Protein AF-J7Q8L9-F1 (afdb_monomer_lite)

pLDDT: mean 72.64, std 12.25, range [41.38, 92.56]

Radius of gyration: 43.85 Å; chains: 1; bounding box: 90×31×120 Å

Sequence (159 aa):
MRLLGYFAAQTFTAAYQRVAPIFDFAGDHRYGTIALLFAIGAVAALFLMPVFKRQVAAGLAFIALLVAIYDAGYSRRAKIDRAAWAQAEAARKAAEDKEEQRREDVVDGAFTWAREAAQRLSAEEANRAKQTKEIDDAARSSHRPGLSLPFVLQLDKIR

Secondary structure (DSSP, 8-state):
-HHHHHHHHHHHHHHHHHHHHHHHHHHHTHHHHHHHHHHHHHHHHHHH-SSSHHHHHHHHHHHHHHHHHHHHHHHHHHHHHHHHHHHHHHHHHHHHHHHHHHHHHHHHHHHHHHHHHHHHHHHHHHHHHHHHHHHHHHHHHH--S--------------

Structure (mmCIF, N/CA/C/O backbone):
data_AF-J7Q8L9-F1
#
_entry.id   AF-J7Q8L9-F1
#
loop_
_atom_site.group_PDB
_atom_site.id
_atom_site.type_symbol
_atom_site.label_atom_id
_atom_site.label_alt_id
_atom_site.label_comp_id
_atom_site.label_asym_id
_atom_site.label_entity_id
_atom_site.label_seq_id
_atom_site.pdbx_PDB_ins_code
_atom_site.Cartn_x
_atom_site.Cartn_y
_atom_site.Cartn_z
_atom_site.occupancy
_atom_site.B_iso_or_equiv
_atom_site.auth_seq_id
_atom_site.auth_comp_id
_atom_site.auth_asym_id
_atom_site.auth_atom_id
_atom_site.pdbx_PDB_model_num
ATOM 1 N N . MET A 1 1 ? 20.762 23.032 -11.383 1.00 49.34 1 MET A N 1
ATOM 2 C CA . MET A 1 1 ? 19.306 22.909 -11.117 1.00 49.34 1 MET A CA 1
ATOM 3 C C . MET A 1 1 ? 18.808 21.476 -10.877 1.00 49.34 1 MET A C 1
ATOM 5 O O . MET A 1 1 ? 17.902 21.330 -10.074 1.00 49.34 1 MET A O 1
ATOM 9 N N . ARG A 1 2 ? 19.390 20.415 -11.467 1.00 52.69 2 ARG A N 1
ATOM 10 C CA . ARG A 1 2 ? 18.953 19.014 -11.232 1.00 52.69 2 ARG A CA 1
ATOM 11 C C . ARG A 1 2 ? 19.158 18.480 -9.798 1.00 52.69 2 ARG A C 1
ATOM 13 O O . ARG A 1 2 ? 18.340 17.704 -9.324 1.00 52.69 2 ARG A O 1
ATOM 20 N N . LEU A 1 3 ? 20.195 18.933 -9.085 1.00 50.84 3 LEU A N 1
ATOM 21 C CA . LEU A 1 3 ? 20.517 18.460 -7.724 1.00 50.84 3 LEU A CA 1
ATOM 22 C C . LEU A 1 3 ? 19.500 18.900 -6.653 1.00 50.84 3 LEU A C 1
ATOM 24 O O . LEU A 1 3 ? 19.189 18.129 -5.753 1.00 50.84 3 LEU A O 1
ATOM 28 N N . LEU A 1 4 ? 18.935 20.107 -6.778 1.00 52.16 4 LEU A N 1
ATOM 29 C CA . LEU A 1 4 ? 17.919 20.626 -5.849 1.00 52.16 4 LEU A CA 1
ATOM 30 C C . LEU A 1 4 ? 16.586 19.874 -5.972 1.00 52.16 4 LEU A C 1
ATOM 32 O O . LEU A 1 4 ? 15.955 19.580 -4.960 1.00 52.16 4 LEU A O 1
ATOM 36 N N . GLY A 1 5 ? 16.193 19.502 -7.196 1.00 56.81 5 GLY A N 1
ATOM 37 C CA . GLY A 1 5 ? 15.005 18.675 -7.430 1.00 56.81 5 GLY A CA 1
ATOM 38 C C . GLY A 1 5 ? 15.152 17.258 -6.871 1.00 56.81 5 GLY A C 1
ATOM 39 O O . GLY A 1 5 ? 14.207 16.727 -6.298 1.00 56.81 5 GLY A O 1
ATOM 40 N N . TYR A 1 6 ? 16.352 16.676 -6.959 1.00 59.56 6 TYR A N 1
ATOM 41 C CA . TYR A 1 6 ? 16.632 15.335 -6.437 1.00 59.56 6 TYR A CA 1
ATOM 42 C C . TYR A 1 6 ? 16.572 15.279 -4.903 1.00 59.56 6 TYR A C 1
ATOM 44 O O . TYR A 1 6 ? 15.968 14.370 -4.335 1.00 59.56 6 TYR A O 1
ATOM 52 N N . PHE A 1 7 ? 17.133 16.289 -4.229 1.00 58.59 7 PHE A N 1
ATOM 53 C CA . PHE A 1 7 ? 17.063 16.404 -2.770 1.00 58.59 7 PHE A CA 1
ATOM 54 C C . PHE A 1 7 ? 15.637 16.651 -2.270 1.00 58.59 7 PHE A C 1
ATOM 56 O O . PHE A 1 7 ? 15.220 16.026 -1.298 1.00 58.59 7 PHE A O 1
ATOM 63 N N . ALA A 1 8 ? 14.872 17.518 -2.942 1.00 61.72 8 ALA A N 1
ATOM 64 C CA . ALA A 1 8 ? 13.470 17.761 -2.603 1.00 61.72 8 ALA A CA 1
ATOM 65 C C . ALA A 1 8 ? 12.594 16.510 -2.821 1.00 61.72 8 ALA A C 1
ATOM 67 O O . ALA A 1 8 ? 11.731 16.206 -2.000 1.00 61.72 8 ALA A O 1
ATOM 68 N N . ALA A 1 9 ? 12.848 15.743 -3.886 1.00 62.66 9 ALA A N 1
ATOM 69 C CA . ALA A 1 9 ? 12.151 14.485 -4.145 1.00 62.66 9 ALA A CA 1
ATOM 70 C C . ALA A 1 9 ? 12.495 13.406 -3.105 1.00 62.66 9 ALA A C 1
ATOM 72 O O . ALA A 1 9 ? 11.602 12.706 -2.627 1.00 62.66 9 ALA A O 1
ATOM 73 N N . GLN A 1 10 ? 13.763 13.290 -2.695 1.00 66.31 10 GLN A N 1
ATOM 74 C CA . GLN A 1 10 ? 14.172 12.339 -1.657 1.00 66.31 10 GLN A CA 1
ATOM 75 C C . GLN A 1 10 ? 13.587 12.677 -0.284 1.00 66.31 10 GLN A C 1
ATOM 77 O O . GLN A 1 10 ? 13.088 11.782 0.398 1.00 66.31 10 GLN A O 1
ATOM 82 N N . THR A 1 11 ? 13.597 13.949 0.122 1.00 68.94 11 THR A N 1
ATOM 83 C CA . THR A 1 11 ? 13.023 14.360 1.413 1.00 68.94 11 THR A CA 1
ATOM 84 C C . THR A 1 11 ? 11.506 14.209 1.431 1.00 68.94 11 THR A C 1
ATOM 86 O O . THR A 1 11 ? 10.964 13.732 2.427 1.00 68.94 11 THR A O 1
ATOM 89 N N . PHE A 1 12 ? 10.824 14.515 0.323 1.00 69.88 12 PHE A N 1
ATOM 90 C CA . PHE A 1 12 ? 9.387 14.281 0.184 1.00 69.88 12 PHE A CA 1
ATOM 91 C C . PHE A 1 12 ? 9.041 12.789 0.235 1.00 69.88 12 PHE A C 1
ATOM 93 O O . PHE A 1 12 ? 8.128 12.397 0.956 1.00 69.88 12 PHE A O 1
ATOM 100 N N . THR A 1 13 ? 9.808 11.937 -0.450 1.00 70.12 13 THR A N 1
ATOM 101 C CA . THR A 1 13 ? 9.599 10.479 -0.436 1.00 70.12 13 THR A CA 1
ATOM 102 C C . THR A 1 13 ? 9.840 9.900 0.960 1.00 70.12 13 THR A C 1
ATOM 104 O O . THR A 1 13 ? 9.040 9.103 1.446 1.00 70.12 13 THR A O 1
ATOM 107 N N . ALA A 1 14 ? 10.893 10.346 1.650 1.00 69.88 14 ALA A N 1
ATOM 108 C CA . ALA A 1 14 ? 11.191 9.930 3.019 1.00 69.88 14 ALA A CA 1
ATOM 109 C C . ALA A 1 14 ? 10.127 10.403 4.025 1.00 69.88 14 ALA A C 1
ATOM 111 O O . ALA A 1 14 ? 9.774 9.666 4.945 1.00 69.88 14 ALA A O 1
ATOM 112 N N . ALA A 1 15 ? 9.589 11.614 3.852 1.00 67.94 15 ALA A N 1
ATOM 113 C CA . ALA A 1 15 ? 8.476 12.110 4.655 1.00 67.94 15 ALA A CA 1
ATOM 114 C C . ALA A 1 15 ? 7.196 11.309 4.375 1.00 67.94 15 ALA A C 1
ATOM 116 O O . ALA A 1 15 ? 6.545 10.841 5.305 1.00 67.94 15 ALA A O 1
ATOM 117 N N . TYR A 1 16 ? 6.875 11.069 3.105 1.00 71.12 16 TYR A N 1
ATOM 118 C CA . TYR A 1 16 ? 5.704 10.297 2.701 1.00 71.12 16 TYR A CA 1
ATOM 119 C C . TYR A 1 16 ? 5.739 8.868 3.254 1.00 71.12 16 TYR A C 1
ATOM 121 O O . TYR A 1 16 ? 4.757 8.422 3.836 1.00 71.12 16 TYR A O 1
ATOM 129 N N . GLN A 1 17 ? 6.884 8.181 3.192 1.00 74.56 17 GLN A N 1
ATOM 130 C CA . GLN A 1 17 ? 7.043 6.838 3.767 1.00 74.56 17 GLN A CA 1
ATOM 131 C C . GLN A 1 17 ? 6.802 6.786 5.284 1.00 74.56 17 GLN A C 1
ATOM 133 O O . GLN A 1 17 ? 6.396 5.748 5.802 1.00 74.56 17 GLN A O 1
ATOM 138 N N . ARG A 1 18 ? 7.025 7.891 6.006 1.00 73.81 18 ARG A N 1
ATOM 139 C CA . ARG A 1 18 ? 6.758 7.974 7.452 1.00 73.81 18 ARG A CA 1
ATOM 140 C C . ARG A 1 18 ? 5.296 8.259 7.776 1.00 73.81 18 ARG A C 1
ATOM 142 O O . ARG A 1 18 ? 4.821 7.817 8.817 1.00 73.81 18 ARG A O 1
ATOM 149 N N . VAL A 1 19 ? 4.590 8.995 6.917 1.00 72.81 19 VAL A N 1
ATOM 150 C CA . VAL A 1 19 ? 3.217 9.450 7.193 1.00 72.81 19 VAL A CA 1
ATOM 151 C C . VAL A 1 19 ? 2.160 8.562 6.522 1.00 72.81 19 VAL A C 1
ATOM 153 O O . VAL A 1 19 ? 1.082 8.373 7.080 1.00 72.81 19 VAL A O 1
ATOM 156 N N . ALA A 1 20 ? 2.467 7.938 5.382 1.00 74.69 20 ALA A N 1
ATOM 157 C CA . ALA A 1 20 ? 1.574 7.000 4.697 1.00 74.69 20 ALA A CA 1
ATOM 158 C C . ALA A 1 20 ? 1.036 5.874 5.609 1.00 74.69 20 ALA A C 1
ATOM 160 O O . ALA A 1 20 ? -0.176 5.663 5.601 1.00 74.69 20 ALA A O 1
ATOM 161 N N . PRO A 1 21 ? 1.842 5.240 6.493 1.00 75.44 21 PRO A N 1
ATOM 162 C CA . PRO A 1 21 ? 1.338 4.218 7.412 1.00 75.44 21 PRO A CA 1
ATOM 163 C C . PRO A 1 21 ? 0.276 4.744 8.388 1.00 75.44 21 PRO A C 1
ATOM 165 O O . PRO A 1 21 ? -0.613 4.001 8.799 1.00 75.44 21 PRO A O 1
ATOM 168 N N . ILE A 1 22 ? 0.357 6.025 8.763 1.00 72.50 22 ILE A N 1
ATOM 169 C CA . ILE A 1 22 ? -0.585 6.667 9.689 1.00 72.50 22 ILE A CA 1
ATOM 170 C C . ILE A 1 22 ? -1.920 6.918 8.985 1.00 72.50 22 ILE A C 1
ATOM 172 O O . ILE A 1 22 ? -2.976 6.633 9.550 1.00 72.50 22 ILE A O 1
ATOM 176 N N . PHE A 1 23 ? -1.887 7.414 7.746 1.00 72.88 23 PHE A N 1
ATOM 177 C CA . PHE A 1 23 ? -3.100 7.609 6.949 1.00 72.88 23 PHE A CA 1
ATOM 178 C C . PHE A 1 23 ? -3.782 6.288 6.602 1.00 72.88 23 PHE A C 1
ATOM 180 O O . PHE A 1 23 ? -5.005 6.196 6.662 1.00 72.88 23 PHE A O 1
ATOM 187 N N . ASP A 1 24 ? -2.992 5.262 6.313 1.00 70.19 24 ASP A N 1
ATOM 188 C CA . ASP A 1 24 ? -3.457 3.901 6.085 1.00 70.19 24 ASP A CA 1
ATOM 189 C C . ASP A 1 24 ? -4.139 3.307 7.322 1.00 70.19 24 ASP A C 1
ATOM 191 O O . ASP A 1 24 ? -5.226 2.741 7.227 1.00 70.19 24 ASP A O 1
ATOM 195 N N . PHE A 1 25 ? -3.535 3.476 8.501 1.00 69.19 25 PHE A N 1
ATOM 196 C CA . PHE A 1 25 ? -4.129 3.057 9.770 1.00 69.19 25 PHE A CA 1
ATOM 197 C C . PHE A 1 25 ? -5.443 3.802 10.053 1.00 69.19 25 PHE A C 1
ATOM 199 O O . PHE A 1 25 ? -6.451 3.188 10.394 1.00 69.19 25 PHE A O 1
ATOM 206 N N . ALA A 1 26 ? -5.468 5.123 9.861 1.00 67.69 26 ALA A N 1
ATOM 207 C CA . ALA A 1 26 ? -6.676 5.927 10.047 1.00 67.69 26 ALA A CA 1
ATOM 208 C C . ALA A 1 26 ? -7.777 5.592 9.021 1.00 67.69 26 ALA A C 1
ATOM 210 O O . ALA A 1 26 ? -8.965 5.661 9.335 1.00 67.69 26 ALA A O 1
ATOM 211 N N . GLY A 1 27 ? -7.396 5.227 7.795 1.00 67.75 27 GLY A N 1
ATOM 212 C CA . GLY A 1 27 ? -8.305 4.761 6.750 1.00 67.75 27 GLY A CA 1
ATOM 213 C C . GLY A 1 27 ? -8.963 3.427 7.091 1.00 67.75 27 GLY A C 1
ATOM 214 O O . GLY A 1 27 ? -10.168 3.274 6.883 1.00 67.75 27 GLY A O 1
ATOM 215 N N . ASP A 1 28 ? -8.191 2.508 7.662 1.00 69.56 28 ASP A N 1
ATOM 216 C CA . ASP A 1 28 ? -8.638 1.160 8.007 1.00 69.56 28 ASP A CA 1
ATOM 217 C C . ASP A 1 28 ? -9.483 1.096 9.287 1.00 69.56 28 ASP A C 1
ATOM 219 O O . ASP A 1 28 ? -10.310 0.195 9.400 1.00 69.56 28 ASP A O 1
ATOM 223 N N . HIS A 1 29 ? -9.300 2.041 10.220 1.00 75.06 29 HIS A N 1
ATOM 224 C CA . HIS A 1 29 ? -9.895 2.009 11.567 1.00 75.06 29 HIS A CA 1
ATOM 225 C C . HIS A 1 29 ? -10.968 3.076 11.834 1.00 75.06 29 HIS A C 1
ATOM 227 O O . HIS A 1 29 ? -11.217 3.468 12.980 1.00 75.06 29 HIS A O 1
ATOM 233 N N . ARG A 1 30 ? -11.626 3.579 10.784 1.00 75.00 30 ARG A N 1
ATOM 234 C CA . ARG A 1 30 ? -12.664 4.623 10.907 1.00 75.00 30 ARG A CA 1
ATOM 235 C C . ARG A 1 30 ? -13.811 4.202 11.825 1.00 75.00 30 ARG A C 1
ATOM 237 O O . ARG A 1 30 ? -14.365 5.035 12.543 1.00 75.00 30 ARG A O 1
ATOM 244 N N . TYR A 1 31 ? -14.156 2.917 11.828 1.00 75.94 31 TYR A N 1
ATOM 245 C CA . TYR A 1 31 ? -15.209 2.395 12.689 1.00 75.94 31 TYR A CA 1
ATOM 246 C C . TYR A 1 31 ? -14.692 2.160 14.114 1.00 75.94 31 TYR A C 1
ATOM 248 O O . TYR A 1 31 ? -15.457 2.309 15.062 1.00 75.94 31 TYR A O 1
ATOM 256 N N . GLY A 1 32 ? -13.389 1.942 14.306 1.00 76.12 32 GLY A N 1
ATOM 257 C CA . GLY A 1 32 ? -12.748 1.915 15.622 1.00 76.12 32 GLY A CA 1
ATOM 258 C C . GLY A 1 32 ? -12.929 3.224 16.401 1.00 76.12 32 GLY A C 1
ATOM 259 O O . GLY A 1 32 ? -13.247 3.202 17.591 1.00 76.12 32 GLY A O 1
ATOM 260 N N . THR A 1 33 ? -12.831 4.379 15.732 1.00 81.69 33 THR A N 1
ATOM 261 C CA . THR A 1 33 ? -13.118 5.684 16.360 1.00 81.69 33 THR A CA 1
ATOM 262 C C . THR A 1 33 ? -14.586 5.807 16.777 1.00 81.69 33 THR A C 1
ATOM 264 O O . THR A 1 33 ? -14.885 6.288 17.869 1.00 81.69 33 THR A O 1
ATOM 267 N N . ILE A 1 34 ? -15.510 5.330 15.940 1.00 82.62 34 ILE A N 1
ATOM 268 C CA . ILE A 1 34 ? -16.948 5.328 16.241 1.00 82.62 34 ILE A CA 1
ATOM 269 C C . ILE A 1 34 ? -17.245 4.398 17.429 1.00 82.62 34 ILE A C 1
ATOM 271 O O . ILE A 1 34 ? -17.980 4.778 18.340 1.00 82.62 34 ILE A O 1
ATOM 275 N N . ALA A 1 35 ? -16.627 3.216 17.470 1.00 83.31 35 ALA A N 1
ATOM 276 C CA . ALA A 1 35 ? -16.735 2.286 18.590 1.00 83.31 35 ALA A CA 1
ATOM 277 C C . ALA A 1 35 ? -16.243 2.912 19.903 1.00 83.31 35 ALA A C 1
ATOM 279 O O . ALA A 1 35 ? -16.904 2.781 20.934 1.00 83.31 35 ALA A O 1
ATOM 280 N N . LEU A 1 36 ? -15.128 3.650 19.865 1.00 86.50 36 LEU A N 1
ATOM 281 C CA . LEU A 1 36 ? -14.612 4.370 21.029 1.00 86.50 36 LEU A CA 1
ATOM 282 C C . LEU A 1 36 ? -15.601 5.434 21.528 1.00 86.50 36 LEU A C 1
ATOM 284 O O . LEU A 1 36 ? -15.831 5.531 22.732 1.00 86.50 36 LEU A O 1
ATOM 288 N N . LEU A 1 37 ? -16.230 6.193 20.625 1.00 89.75 37 LEU A N 1
ATOM 289 C CA . LEU A 1 37 ? -17.256 7.175 20.992 1.00 89.75 37 LEU A CA 1
ATOM 290 C C . LEU A 1 37 ? -18.466 6.514 21.660 1.00 89.75 37 LEU A C 1
ATOM 292 O O . LEU A 1 37 ? -18.948 7.014 22.676 1.00 89.75 37 LEU A O 1
ATOM 296 N N . PHE A 1 38 ? -18.925 5.372 21.145 1.00 88.06 38 PHE A N 1
ATOM 297 C CA . PHE A 1 38 ? -20.001 4.607 21.775 1.00 88.06 38 PHE A CA 1
ATOM 298 C C . PHE A 1 38 ? -19.599 4.052 23.147 1.00 88.06 38 PHE A C 1
ATOM 300 O O . PHE A 1 38 ? -20.406 4.094 24.073 1.00 88.06 38 PHE A O 1
ATOM 307 N N . ALA A 1 39 ? -18.354 3.600 23.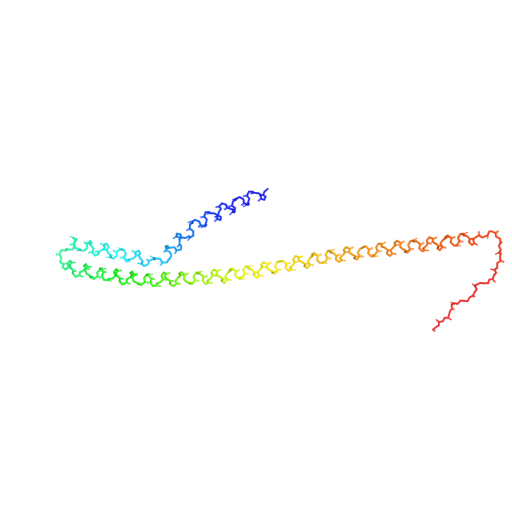320 1.00 86.00 39 ALA A N 1
ATOM 308 C CA . ALA A 1 39 ? -17.848 3.136 24.611 1.00 86.00 39 ALA A CA 1
ATOM 309 C C . ALA A 1 39 ? -17.766 4.277 25.642 1.00 86.00 39 ALA A C 1
ATOM 311 O O . ALA A 1 39 ? -18.223 4.122 26.775 1.00 86.00 39 ALA A O 1
ATOM 312 N N . ILE A 1 40 ? -17.257 5.448 25.245 1.00 89.75 40 ILE A N 1
ATOM 313 C CA . ILE A 1 40 ? -17.245 6.650 26.093 1.00 89.75 40 ILE A CA 1
ATOM 314 C C . ILE A 1 40 ? -18.680 7.070 26.427 1.00 89.75 40 ILE A C 1
ATOM 316 O O . ILE A 1 40 ? -18.985 7.342 27.587 1.00 89.75 40 ILE A O 1
ATOM 320 N N . GLY A 1 41 ? -19.579 7.061 25.441 1.00 86.62 41 GLY A N 1
ATOM 321 C CA . GLY A 1 41 ? -21.002 7.336 25.628 1.00 86.62 41 GLY A CA 1
ATOM 322 C C . GLY A 1 41 ? -21.673 6.362 26.600 1.00 86.62 41 GLY A C 1
ATOM 323 O O . GLY A 1 41 ? -22.478 6.786 27.427 1.00 86.62 41 GLY A O 1
ATOM 324 N N . ALA A 1 42 ? -21.308 5.078 26.563 1.00 86.50 42 ALA A N 1
ATOM 325 C CA . ALA A 1 42 ? -21.807 4.067 27.492 1.00 86.50 42 ALA A CA 1
ATOM 326 C C . ALA A 1 42 ? -21.396 4.370 28.938 1.00 86.50 42 ALA A C 1
ATOM 328 O O . ALA A 1 42 ? -22.232 4.324 29.840 1.00 86.50 42 ALA A O 1
ATOM 329 N N . VAL A 1 43 ? -20.128 4.735 29.155 1.00 88.38 43 VAL A N 1
ATOM 330 C CA . VAL A 1 43 ? -19.628 5.148 30.474 1.00 88.38 43 VAL A CA 1
ATOM 331 C C . VAL A 1 43 ? -20.318 6.435 30.922 1.00 88.38 43 VAL A C 1
ATOM 333 O O . VAL A 1 43 ? -20.833 6.503 32.034 1.00 88.38 43 VAL A O 1
ATOM 336 N N . ALA A 1 44 ? -20.408 7.432 30.043 1.00 88.94 44 ALA A N 1
ATOM 337 C CA . ALA A 1 44 ? -21.063 8.707 30.314 1.00 88.94 44 ALA A CA 1
ATOM 338 C C . ALA A 1 44 ? -22.544 8.532 30.702 1.00 88.94 44 ALA A C 1
ATOM 340 O O . ALA A 1 44 ? -23.013 9.171 31.645 1.00 88.94 44 ALA A O 1
ATOM 341 N N . ALA A 1 45 ? -23.268 7.619 30.045 1.00 86.25 45 ALA A N 1
ATOM 342 C CA . ALA A 1 45 ? -24.670 7.324 30.339 1.00 86.25 45 ALA A CA 1
ATOM 343 C C . ALA A 1 45 ? -24.891 6.812 31.775 1.00 86.25 45 ALA A C 1
ATOM 345 O O . ALA A 1 45 ? -25.931 7.104 32.369 1.00 86.25 45 ALA A O 1
ATOM 346 N N . LEU A 1 46 ? -23.911 6.115 32.367 1.00 84.50 46 LEU A N 1
ATOM 347 C CA . LEU A 1 46 ? -23.989 5.649 33.758 1.00 84.50 46 LEU A CA 1
ATOM 348 C C . LEU A 1 46 ? -23.995 6.804 34.770 1.00 84.50 46 LEU A C 1
ATOM 350 O O . LEU A 1 46 ? -24.622 6.683 35.825 1.00 84.50 46 LEU A O 1
ATOM 354 N N . PHE A 1 47 ? -23.343 7.921 34.443 1.00 85.94 47 PHE A N 1
ATOM 355 C CA . PHE A 1 47 ? -23.205 9.069 35.341 1.00 85.94 47 PHE A CA 1
ATOM 356 C C . PHE A 1 47 ? -24.213 10.187 35.044 1.00 85.94 47 PHE A C 1
ATOM 358 O O . PHE A 1 47 ? -24.752 10.777 35.978 1.00 85.94 47 PHE A O 1
ATOM 365 N N . LEU A 1 48 ? -24.505 10.453 33.768 1.00 86.75 48 LEU A N 1
ATOM 366 C CA . LEU A 1 48 ? -25.259 11.637 33.333 1.00 86.75 48 LEU A CA 1
ATOM 367 C C . LEU A 1 48 ? -26.766 11.410 33.171 1.00 86.75 48 LEU A C 1
ATOM 369 O O . LEU A 1 48 ? -27.534 12.358 33.316 1.00 86.75 48 LEU A O 1
ATOM 373 N N . MET A 1 49 ? -27.226 10.188 32.881 1.00 78.38 49 MET A N 1
ATOM 374 C CA . MET A 1 49 ? -28.667 9.955 32.739 1.00 78.38 49 MET A CA 1
ATOM 375 C C . MET A 1 49 ? -29.338 9.815 34.107 1.00 78.38 49 MET A C 1
ATOM 377 O O . MET A 1 49 ? -28.764 9.182 34.985 1.00 78.38 49 MET A O 1
ATOM 381 N N . PRO A 1 50 ? -30.544 10.363 34.333 1.00 70.56 50 PRO A N 1
ATOM 382 C CA . PRO A 1 50 ? -31.267 10.192 35.595 1.00 70.56 50 PRO A CA 1
ATOM 383 C C . PRO A 1 50 ? -32.087 8.891 35.647 1.00 70.56 50 PRO A C 1
ATOM 385 O O . PRO A 1 50 ? -32.209 8.297 36.715 1.00 70.56 50 PRO A O 1
ATOM 388 N N . VAL A 1 51 ? -32.579 8.397 34.504 1.00 70.88 51 VAL A N 1
ATOM 389 C CA . VAL A 1 51 ? -33.447 7.209 34.387 1.00 70.88 51 VAL A CA 1
ATOM 390 C C . VAL A 1 51 ? -32.898 6.283 33.288 1.00 70.88 51 VAL A C 1
ATOM 392 O O . VAL A 1 51 ? -32.297 6.758 32.332 1.00 70.88 51 VAL A O 1
ATOM 395 N N . PHE A 1 52 ? -33.051 4.961 33.442 1.00 74.88 52 PHE A N 1
ATOM 396 C CA . PHE A 1 52 ? -32.610 3.918 32.488 1.00 74.88 52 PHE A CA 1
ATOM 397 C C . PHE A 1 52 ? -31.099 3.839 32.185 1.00 74.88 52 PHE A C 1
ATOM 399 O O . PHE A 1 52 ? -30.678 3.229 31.200 1.00 74.88 52 PHE A O 1
ATOM 406 N N . LYS A 1 53 ? -30.260 4.387 33.074 1.00 83.44 53 LYS A N 1
ATOM 407 C CA . LYS A 1 53 ? -28.793 4.480 32.917 1.00 83.44 53 LYS A CA 1
ATOM 408 C C . LYS A 1 53 ? -28.137 3.166 32.481 1.00 83.44 53 LYS A C 1
ATOM 410 O O . LYS A 1 53 ? -27.287 3.152 31.600 1.00 83.44 53 LYS A O 1
ATOM 415 N N . ARG A 1 54 ? -28.553 2.048 33.090 1.00 84.62 54 ARG A N 1
ATOM 416 C CA . ARG A 1 54 ? -27.998 0.713 32.819 1.00 84.62 54 ARG A CA 1
ATOM 417 C C . ARG A 1 54 ? -28.411 0.163 31.456 1.00 84.62 54 ARG A C 1
ATOM 419 O O . ARG A 1 54 ? -27.559 -0.407 30.786 1.00 84.62 54 ARG A O 1
ATOM 426 N N . GLN A 1 55 ? -29.670 0.335 31.032 1.00 87.94 55 GLN A N 1
ATOM 427 C CA . GLN A 1 55 ? -30.098 -0.138 29.709 1.00 87.94 55 GLN A CA 1
ATOM 428 C C . GLN A 1 55 ? -29.424 0.664 28.594 1.00 87.94 55 GLN A C 1
ATOM 430 O O . GLN A 1 55 ? -28.944 0.077 27.629 1.00 87.94 55 GLN A O 1
ATOM 435 N N . VAL A 1 56 ? -29.330 1.989 28.751 1.00 85.44 56 VAL A N 1
ATOM 436 C CA . VAL A 1 56 ? -28.677 2.854 27.759 1.00 85.44 56 VAL A CA 1
ATOM 437 C C . VAL A 1 56 ? -27.176 2.575 27.694 1.00 85.44 56 VAL A C 1
ATOM 439 O O . VAL A 1 56 ? -26.643 2.396 26.602 1.00 85.44 56 VAL A O 1
ATOM 442 N N . ALA A 1 57 ? -26.501 2.447 28.839 1.00 85.94 57 ALA A N 1
ATOM 443 C CA . ALA A 1 57 ? -25.087 2.082 28.872 1.00 85.94 57 ALA A CA 1
ATOM 444 C C . ALA A 1 57 ? -24.826 0.705 28.242 1.00 85.94 57 ALA A C 1
ATOM 446 O O . ALA A 1 57 ? -23.906 0.567 27.443 1.00 85.94 57 ALA A O 1
ATOM 447 N N . ALA A 1 58 ? -25.655 -0.300 28.545 1.00 87.44 58 ALA A N 1
ATOM 448 C CA . ALA A 1 58 ? -25.531 -1.630 27.951 1.00 87.44 58 ALA A CA 1
ATOM 449 C C . ALA A 1 58 ? -25.759 -1.605 26.431 1.00 87.44 58 ALA A C 1
ATOM 451 O O . ALA A 1 58 ? -24.998 -2.224 25.692 1.00 87.44 58 ALA A O 1
ATOM 452 N N . GLY A 1 59 ? -26.756 -0.852 25.955 1.00 87.81 59 GLY A N 1
ATOM 453 C CA . GLY A 1 59 ? -27.020 -0.680 24.526 1.00 87.81 59 GLY A CA 1
ATOM 454 C C . GLY A 1 59 ? -25.860 -0.003 23.797 1.00 87.81 59 GLY A C 1
ATOM 455 O O . GLY A 1 59 ? -25.402 -0.502 22.772 1.00 87.81 59 GLY A O 1
ATOM 456 N N . LEU A 1 60 ? -25.327 1.087 24.353 1.00 88.50 60 LEU A N 1
ATOM 457 C CA . LEU A 1 60 ? -24.174 1.792 23.785 1.00 88.50 60 LEU A CA 1
ATOM 458 C C . LEU A 1 60 ? -22.906 0.927 23.806 1.00 88.50 60 LEU A C 1
ATOM 460 O O . LEU A 1 60 ? -22.175 0.902 22.821 1.00 88.50 60 LEU A O 1
ATOM 464 N N . ALA A 1 61 ? -22.671 0.162 24.875 1.00 86.50 61 ALA A N 1
ATOM 465 C CA . ALA A 1 61 ? -21.548 -0.771 24.955 1.00 86.50 61 ALA A CA 1
ATOM 466 C C . ALA A 1 61 ? -21.676 -1.918 23.939 1.00 86.50 61 ALA A C 1
ATOM 468 O O . ALA A 1 61 ? -20.689 -2.313 23.320 1.00 86.50 61 ALA A O 1
ATOM 469 N N . PHE A 1 62 ? -22.890 -2.430 23.724 1.00 92.56 62 PHE A N 1
ATOM 470 C CA . PHE A 1 62 ? -23.151 -3.450 22.712 1.00 92.56 62 PHE A CA 1
ATOM 471 C C . PHE A 1 62 ? -22.921 -2.917 21.292 1.00 92.56 62 PHE A C 1
ATOM 473 O O . PHE A 1 62 ? -22.255 -3.571 20.491 1.00 92.56 62 PHE A O 1
ATOM 480 N N . ILE A 1 63 ? -23.397 -1.704 20.993 1.00 86.69 63 ILE A N 1
ATOM 481 C CA . ILE A 1 63 ? -23.129 -1.036 19.713 1.00 86.69 63 ILE A CA 1
ATOM 482 C C . ILE A 1 63 ? -21.621 -0.815 19.534 1.00 86.69 63 ILE A C 1
ATOM 484 O O . ILE A 1 63 ? -21.090 -1.125 18.471 1.00 86.69 63 ILE A O 1
ATOM 488 N N . ALA A 1 64 ? -20.913 -0.359 20.573 1.00 89.00 64 ALA A N 1
ATOM 489 C CA . ALA A 1 64 ? -19.460 -0.202 20.537 1.00 89.00 64 ALA A CA 1
ATOM 490 C C . ALA A 1 64 ? -18.754 -1.516 20.170 1.00 89.00 64 ALA A C 1
ATOM 492 O O . ALA A 1 64 ? -17.885 -1.531 19.300 1.00 89.00 64 ALA A O 1
ATOM 493 N N . LEU A 1 65 ? -19.165 -2.628 20.787 1.00 87.44 65 LEU A N 1
ATOM 494 C CA . LEU A 1 65 ? -18.610 -3.951 20.511 1.00 87.44 65 LEU A CA 1
ATOM 495 C C . LEU A 1 65 ? -18.878 -4.400 19.067 1.00 87.44 65 LEU A C 1
ATOM 497 O O . LEU A 1 65 ? -17.959 -4.864 18.395 1.00 87.44 65 LEU A O 1
ATOM 501 N N . LEU A 1 66 ? -20.110 -4.242 18.571 1.00 86.75 66 LEU A N 1
ATOM 502 C CA . LEU A 1 66 ? -20.462 -4.606 17.195 1.00 86.75 66 LEU A CA 1
ATOM 503 C C . LEU A 1 66 ? -19.644 -3.819 16.172 1.00 86.75 66 LEU A C 1
ATOM 505 O O . LEU A 1 66 ? -19.100 -4.399 15.232 1.00 86.75 66 LEU A O 1
ATOM 509 N N . VAL A 1 67 ? -19.527 -2.507 16.374 1.00 85.69 67 VAL A N 1
ATOM 510 C CA . VAL A 1 67 ? -18.758 -1.630 15.490 1.00 85.69 67 VAL A CA 1
ATOM 511 C C . VAL A 1 67 ? -17.268 -1.984 15.545 1.00 85.69 67 VAL A C 1
ATOM 513 O O . VAL A 1 67 ? -16.626 -2.025 14.500 1.00 85.69 67 VAL A O 1
ATOM 516 N N . ALA A 1 68 ? -16.723 -2.320 16.718 1.00 81.69 68 ALA A N 1
ATOM 517 C CA . ALA A 1 68 ? -15.329 -2.745 16.857 1.00 81.69 68 ALA A CA 1
ATOM 518 C C . ALA A 1 68 ? -15.037 -4.077 16.142 1.00 81.69 68 ALA A C 1
ATOM 520 O O . ALA A 1 68 ? -14.012 -4.210 15.473 1.00 81.69 68 ALA A O 1
ATOM 521 N N . ILE A 1 69 ? -15.937 -5.062 16.240 1.00 84.94 69 ILE A N 1
ATOM 522 C CA . ILE A 1 69 ? -15.803 -6.343 15.524 1.00 84.94 69 ILE A CA 1
ATOM 523 C C . ILE A 1 69 ? -15.882 -6.118 14.010 1.00 84.94 69 ILE A C 1
ATOM 525 O O . ILE A 1 69 ? -15.091 -6.686 13.253 1.00 84.94 69 ILE A O 1
ATOM 529 N N . TYR A 1 70 ? -16.811 -5.268 13.570 1.00 83.62 70 TYR A N 1
ATOM 530 C CA . TYR A 1 70 ? -16.937 -4.891 12.167 1.00 83.62 70 TYR A CA 1
ATOM 531 C C . TYR A 1 70 ? -15.668 -4.197 11.648 1.00 83.62 70 TYR A C 1
ATOM 533 O O . TYR A 1 70 ? -15.157 -4.575 10.594 1.00 83.62 70 TYR A O 1
ATOM 541 N N . ASP A 1 71 ? -15.105 -3.256 12.413 1.00 84.56 71 ASP A N 1
ATOM 542 C CA . ASP A 1 71 ? -13.846 -2.569 12.093 1.00 84.56 71 ASP A CA 1
ATOM 543 C C . ASP A 1 71 ? -12.667 -3.542 11.980 1.00 84.56 71 ASP A C 1
ATOM 545 O O . ASP A 1 71 ? -11.882 -3.473 11.036 1.00 84.56 71 ASP A O 1
ATOM 549 N N . ALA A 1 72 ? -12.559 -4.504 12.899 1.00 75.75 72 ALA A N 1
ATOM 550 C CA . ALA A 1 72 ? -11.513 -5.524 12.861 1.00 75.75 72 ALA A CA 1
ATOM 551 C C . ALA A 1 72 ? -11.617 -6.409 11.604 1.00 75.75 72 ALA A C 1
ATOM 553 O O . ALA A 1 72 ? -10.606 -6.768 10.997 1.00 75.75 72 ALA A O 1
ATOM 554 N N . GLY A 1 73 ? -12.839 -6.748 11.180 1.00 78.56 73 GLY A N 1
ATOM 555 C CA . GLY A 1 73 ? -13.078 -7.465 9.927 1.00 78.56 73 GLY A CA 1
ATOM 556 C C . GLY A 1 73 ? -12.747 -6.627 8.689 1.00 78.56 73 GLY A C 1
ATOM 557 O O . GLY A 1 73 ? -12.109 -7.128 7.759 1.00 78.56 73 GLY A O 1
ATOM 558 N N . TYR A 1 74 ? -13.155 -5.357 8.687 1.00 80.62 74 TYR A N 1
ATOM 559 C CA . TYR A 1 74 ? -12.933 -4.415 7.592 1.00 80.62 74 TYR A CA 1
ATOM 560 C C . TYR A 1 74 ? -11.447 -4.088 7.406 1.00 80.62 74 TYR A C 1
ATOM 562 O O . TYR A 1 74 ? -10.913 -4.300 6.320 1.00 80.62 74 TYR A O 1
ATOM 570 N N . SER A 1 75 ? -10.757 -3.671 8.470 1.00 78.12 75 SER A N 1
ATOM 571 C CA . SER A 1 75 ? -9.318 -3.363 8.466 1.00 78.12 75 SER A CA 1
ATOM 572 C C . SER A 1 75 ? -8.475 -4.546 7.985 1.00 78.12 75 SER A C 1
ATOM 574 O O . SER A 1 75 ? -7.545 -4.385 7.195 1.00 78.12 75 SER A O 1
ATOM 576 N N . ARG A 1 76 ? -8.838 -5.776 8.374 1.00 78.12 76 ARG A N 1
ATOM 577 C CA . ARG A 1 76 ? -8.146 -6.982 7.902 1.00 78.12 76 ARG A CA 1
ATOM 578 C C . ARG A 1 76 ? -8.297 -7.190 6.395 1.00 78.12 76 ARG A C 1
ATOM 580 O O . ARG A 1 76 ? -7.318 -7.557 5.751 1.00 78.12 76 ARG A O 1
ATOM 587 N N . ARG A 1 77 ? -9.491 -6.963 5.837 1.00 78.00 77 ARG A N 1
ATOM 588 C CA . ARG A 1 77 ? -9.730 -7.053 4.384 1.00 78.00 77 ARG A CA 1
ATOM 589 C C . ARG A 1 77 ? -9.025 -5.927 3.636 1.00 78.00 77 ARG A C 1
ATOM 591 O O . ARG A 1 77 ? -8.300 -6.211 2.694 1.00 78.00 77 ARG A O 1
ATOM 598 N N . ALA A 1 78 ? -9.129 -4.695 4.128 1.00 76.00 78 ALA A N 1
ATOM 599 C CA . ALA A 1 78 ? -8.454 -3.538 3.549 1.00 76.00 78 ALA A CA 1
ATOM 600 C C . ALA A 1 78 ? -6.930 -3.735 3.484 1.00 76.00 78 ALA A C 1
ATOM 602 O O . ALA A 1 78 ? -6.305 -3.439 2.467 1.00 76.00 78 ALA A O 1
ATOM 603 N N . LYS A 1 79 ? -6.322 -4.323 4.522 1.00 78.62 79 LYS A N 1
ATOM 604 C CA . LYS A 1 79 ? -4.896 -4.673 4.519 1.00 78.62 79 LYS A CA 1
ATOM 605 C C . LYS A 1 79 ? -4.534 -5.713 3.451 1.00 78.62 79 LYS A C 1
ATOM 607 O O . LYS A 1 79 ? -3.479 -5.594 2.830 1.00 78.62 79 LYS A O 1
ATOM 612 N N . ILE A 1 80 ? -5.380 -6.726 3.244 1.00 78.88 80 ILE A N 1
ATOM 613 C CA . ILE A 1 80 ? -5.175 -7.750 2.204 1.00 78.88 80 ILE A CA 1
ATOM 614 C C . ILE A 1 80 ? -5.297 -7.120 0.814 1.00 78.88 80 ILE A C 1
ATOM 616 O O . ILE A 1 80 ? -4.415 -7.323 -0.018 1.00 78.88 80 ILE A O 1
ATOM 620 N N . ASP A 1 81 ? -6.325 -6.304 0.589 1.00 81.06 81 ASP A N 1
ATOM 621 C CA . ASP A 1 81 ? -6.559 -5.642 -0.696 1.00 81.06 81 ASP A CA 1
ATOM 622 C C . ASP A 1 81 ? -5.422 -4.674 -1.045 1.00 81.06 81 ASP A C 1
ATOM 624 O O . ASP A 1 81 ? -4.954 -4.648 -2.183 1.00 81.06 81 ASP A O 1
ATOM 628 N N . ARG A 1 82 ? -4.890 -3.936 -0.062 1.00 76.44 82 ARG A N 1
ATOM 629 C CA . ARG A 1 82 ? -3.724 -3.062 -0.265 1.00 76.44 82 ARG A CA 1
ATOM 630 C C . ARG A 1 82 ? -2.448 -3.843 -0.567 1.00 76.44 82 ARG A C 1
ATOM 632 O O . ARG A 1 82 ? -1.674 -3.419 -1.421 1.00 76.44 82 ARG A O 1
ATOM 639 N N . ALA A 1 83 ? -2.234 -4.992 0.076 1.00 78.25 83 ALA A N 1
ATOM 640 C CA . ALA A 1 83 ? -1.102 -5.863 -0.241 1.00 78.25 83 ALA A CA 1
ATOM 641 C C . ALA A 1 83 ? -1.210 -6.444 -1.662 1.00 78.25 83 ALA A C 1
ATOM 643 O O . ALA A 1 83 ? -0.219 -6.461 -2.393 1.00 78.25 83 ALA A O 1
ATOM 644 N N . ALA A 1 84 ? -2.410 -6.862 -2.072 1.00 81.62 84 ALA A N 1
ATOM 645 C CA . ALA A 1 84 ? -2.673 -7.345 -3.425 1.00 81.62 84 ALA A CA 1
ATOM 646 C C . ALA A 1 84 ? -2.478 -6.236 -4.472 1.00 81.62 84 ALA A C 1
ATOM 648 O O . ALA A 1 84 ? -1.824 -6.454 -5.493 1.00 81.62 84 ALA A O 1
ATOM 649 N N . TRP A 1 85 ? -2.971 -5.026 -4.194 1.00 79.56 85 TRP A N 1
ATOM 650 C CA . TRP A 1 85 ? -2.779 -3.868 -5.064 1.00 79.56 85 TRP A CA 1
ATOM 651 C C . TRP A 1 85 ? -1.300 -3.484 -5.187 1.00 79.56 85 TRP A C 1
ATOM 653 O O . TRP A 1 85 ? -0.815 -3.281 -6.294 1.00 79.56 85 TRP A O 1
ATOM 663 N N . ALA A 1 86 ? -0.546 -3.480 -4.083 1.00 81.88 86 ALA A N 1
ATOM 664 C CA . ALA A 1 86 ? 0.888 -3.199 -4.105 1.00 81.88 86 ALA A CA 1
ATOM 665 C C . ALA A 1 86 ? 1.682 -4.227 -4.931 1.00 81.88 86 ALA A C 1
ATOM 667 O O . ALA A 1 86 ? 2.616 -3.854 -5.638 1.00 81.88 86 ALA A O 1
ATOM 668 N N . GLN A 1 87 ? 1.306 -5.509 -4.877 1.00 79.50 87 GLN A N 1
ATOM 669 C CA . GLN A 1 87 ? 1.914 -6.545 -5.719 1.00 79.50 87 GLN A CA 1
ATOM 670 C C . GLN A 1 87 ? 1.590 -6.341 -7.202 1.00 79.50 87 GLN A C 1
ATOM 672 O O . GLN A 1 87 ? 2.485 -6.452 -8.041 1.00 79.50 87 GLN A O 1
ATOM 677 N N . ALA A 1 88 ? 0.339 -6.012 -7.529 1.00 79.38 88 ALA A N 1
ATOM 678 C CA . ALA A 1 88 ? -0.067 -5.718 -8.901 1.00 79.38 88 ALA A CA 1
ATOM 679 C C . ALA A 1 88 ? 0.653 -4.477 -9.456 1.00 79.38 88 ALA A C 1
ATOM 681 O O . ALA A 1 88 ? 1.121 -4.487 -10.594 1.00 79.38 88 ALA A O 1
ATOM 682 N N . GLU A 1 89 ? 0.804 -3.438 -8.637 1.00 82.12 89 GLU A N 1
ATOM 683 C CA . GLU A 1 89 ? 1.490 -2.204 -9.014 1.00 82.12 89 GLU A CA 1
ATOM 684 C C . GLU A 1 89 ? 3.001 -2.421 -9.183 1.00 82.12 89 GLU A C 1
ATOM 686 O O . GLU A 1 89 ? 3.604 -1.920 -10.130 1.00 82.12 89 GLU A O 1
ATOM 691 N N . ALA A 1 90 ? 3.619 -3.232 -8.319 1.00 80.50 90 ALA A N 1
ATOM 692 C CA . ALA A 1 90 ? 5.014 -3.637 -8.474 1.00 80.50 90 ALA A CA 1
ATOM 693 C C . ALA A 1 90 ? 5.234 -4.450 -9.760 1.00 80.50 90 ALA A C 1
ATOM 695 O O . ALA A 1 90 ? 6.219 -4.232 -10.463 1.00 80.50 90 ALA A O 1
ATOM 696 N N . ALA A 1 91 ? 4.305 -5.350 -10.100 1.00 79.81 91 ALA A N 1
ATOM 697 C CA . ALA A 1 91 ? 4.360 -6.110 -11.345 1.00 79.81 91 ALA A CA 1
ATOM 698 C C . ALA A 1 91 ? 4.197 -5.210 -12.582 1.00 79.81 91 ALA A C 1
ATOM 700 O O . ALA A 1 91 ? 4.889 -5.418 -13.577 1.00 79.81 91 ALA A O 1
ATOM 701 N N . ARG A 1 92 ? 3.330 -4.189 -12.513 1.00 76.88 92 ARG A N 1
ATOM 702 C CA . ARG A 1 92 ? 3.195 -3.170 -13.565 1.00 76.88 92 ARG A CA 1
ATOM 703 C C . ARG A 1 92 ? 4.475 -2.369 -13.755 1.00 76.88 92 ARG A C 1
ATOM 705 O O . ARG A 1 92 ? 4.965 -2.314 -14.875 1.00 76.88 92 ARG A O 1
ATOM 712 N N . LYS A 1 93 ? 5.051 -1.834 -12.676 1.00 80.38 93 LYS A N 1
ATOM 713 C CA . LYS A 1 93 ? 6.323 -1.098 -12.747 1.00 80.38 93 LYS A CA 1
ATOM 714 C C . LYS A 1 93 ? 7.448 -1.953 -13.317 1.00 80.38 93 LYS A C 1
ATOM 716 O O . LYS A 1 93 ? 8.138 -1.521 -14.223 1.00 80.38 93 LYS A O 1
ATOM 721 N N . ALA A 1 94 ? 7.561 -3.207 -12.881 1.00 75.31 94 ALA A N 1
ATOM 722 C CA . ALA A 1 94 ? 8.555 -4.125 -13.430 1.00 75.31 94 ALA A CA 1
ATOM 723 C C . ALA A 1 94 ? 8.349 -4.421 -14.932 1.00 75.31 94 ALA A C 1
ATOM 725 O O . ALA A 1 94 ? 9.308 -4.751 -15.629 1.00 75.31 94 ALA A O 1
ATOM 726 N N . ALA A 1 95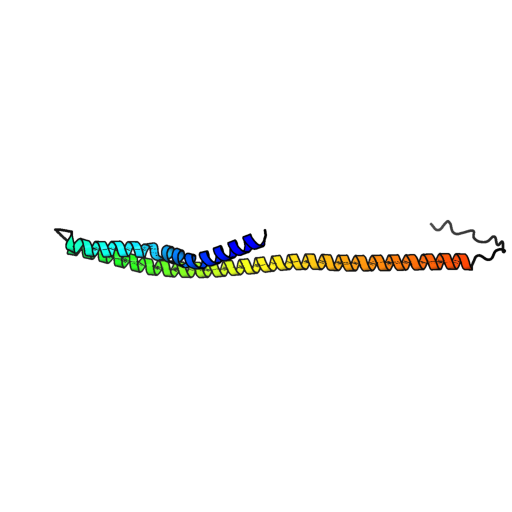 ? 7.114 -4.348 -15.437 1.00 77.56 95 ALA A N 1
ATOM 727 C CA . ALA A 1 95 ? 6.830 -4.469 -16.865 1.00 77.56 95 ALA A CA 1
ATOM 728 C C . ALA A 1 95 ? 7.162 -3.178 -17.632 1.00 77.56 95 ALA A C 1
ATOM 730 O O . ALA A 1 95 ? 7.698 -3.257 -18.735 1.00 77.56 95 ALA A O 1
ATOM 731 N N . GLU A 1 96 ? 6.885 -2.012 -17.044 1.00 75.88 96 GLU A N 1
ATOM 732 C CA . GLU A 1 96 ? 7.257 -0.705 -17.598 1.00 75.88 96 GLU A CA 1
ATOM 733 C C . GLU A 1 96 ? 8.781 -0.555 -17.694 1.00 75.88 96 GLU A C 1
ATOM 735 O O . GLU A 1 96 ? 9.283 -0.243 -18.772 1.00 75.88 96 GLU A O 1
ATOM 740 N N . ASP A 1 97 ? 9.518 -0.913 -16.637 1.00 82.25 97 ASP A N 1
ATOM 741 C CA . ASP A 1 97 ? 10.986 -0.880 -16.608 1.00 82.25 97 ASP A CA 1
ATOM 742 C C . ASP A 1 97 ? 11.601 -1.775 -17.703 1.00 82.25 97 ASP A C 1
ATOM 744 O O . ASP A 1 97 ? 12.586 -1.411 -18.347 1.00 82.25 97 ASP A O 1
ATOM 748 N N . LYS A 1 98 ? 11.006 -2.949 -17.964 1.00 73.94 98 LYS A N 1
ATOM 749 C CA . LYS A 1 98 ? 11.454 -3.851 -19.042 1.00 73.94 98 LYS A CA 1
ATOM 750 C C . LYS A 1 98 ? 11.208 -3.280 -20.433 1.00 73.94 98 LYS A C 1
ATOM 752 O O . LYS A 1 98 ? 12.014 -3.499 -21.335 1.00 73.94 98 LYS A O 1
ATOM 757 N N . GLU A 1 99 ? 10.086 -2.598 -20.632 1.00 73.38 99 GLU A N 1
ATOM 758 C CA . GLU A 1 99 ? 9.775 -1.973 -21.917 1.00 73.38 99 GLU A CA 1
ATOM 759 C C . GLU A 1 99 ? 10.664 -0.745 -22.159 1.00 73.38 99 GLU A C 1
ATOM 761 O O . GLU A 1 99 ? 11.067 -0.497 -23.295 1.00 73.38 99 GLU A O 1
ATOM 766 N N . GLU A 1 100 ? 11.023 -0.009 -21.106 1.00 75.94 100 GLU A N 1
ATOM 767 C CA . GLU A 1 100 ? 11.990 1.087 -21.183 1.00 75.94 100 GLU A CA 1
ATOM 768 C C . GLU A 1 100 ? 13.391 0.571 -21.541 1.00 75.94 100 GLU A C 1
ATOM 770 O O . GLU A 1 100 ? 13.965 1.039 -22.524 1.00 75.94 100 GLU A O 1
ATOM 775 N N . GLN A 1 101 ? 13.872 -0.490 -20.881 1.00 72.94 101 GLN A N 1
ATOM 776 C CA . GLN A 1 101 ? 15.130 -1.160 -21.252 1.00 72.94 101 GLN A CA 1
ATOM 777 C C . GLN A 1 101 ? 15.131 -1.647 -22.702 1.00 72.94 101 GLN A C 1
ATOM 779 O O . GLN A 1 101 ? 16.087 -1.427 -23.438 1.00 72.94 101 GLN A O 1
ATOM 784 N N . ARG A 1 102 ? 14.029 -2.251 -23.161 1.00 74.56 102 ARG A N 1
ATOM 785 C CA . ARG A 1 102 ? 13.911 -2.694 -24.554 1.00 74.56 102 ARG A CA 1
ATOM 786 C C . ARG A 1 102 ? 14.044 -1.530 -25.537 1.00 74.56 102 ARG A C 1
ATOM 788 O O . ARG A 1 102 ? 14.595 -1.707 -26.620 1.00 74.56 102 ARG A O 1
ATOM 795 N N . ARG A 1 103 ? 13.516 -0.351 -25.203 1.00 74.81 103 ARG A N 1
ATOM 796 C CA . ARG A 1 103 ? 13.643 0.844 -26.051 1.00 74.81 103 ARG A CA 1
ATOM 797 C C . ARG A 1 103 ? 15.076 1.357 -26.077 1.00 74.81 103 ARG A C 1
ATOM 799 O O . ARG A 1 103 ? 15.542 1.724 -27.152 1.00 74.81 103 ARG A O 1
ATOM 806 N N . GLU A 1 104 ? 15.763 1.349 -24.940 1.00 73.75 104 GLU A N 1
ATOM 807 C CA . GLU A 1 104 ? 17.180 1.714 -24.852 1.00 73.75 104 GLU A CA 1
ATOM 808 C C .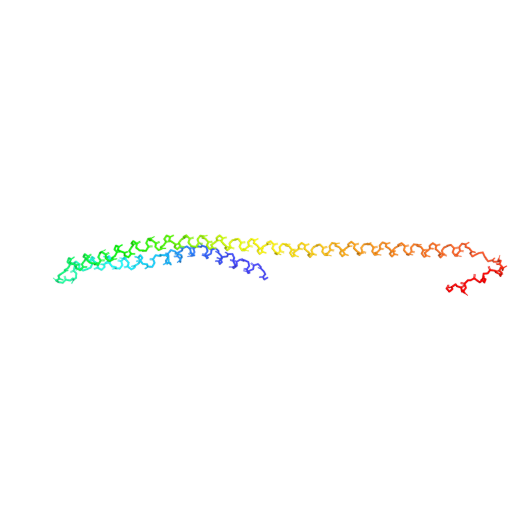 GLU A 1 104 ? 18.056 0.757 -25.679 1.00 73.75 104 GLU A C 1
ATOM 810 O O . GLU A 1 104 ? 18.807 1.214 -26.542 1.00 73.75 104 GLU A O 1
ATOM 815 N N . ASP A 1 105 ? 17.857 -0.558 -25.547 1.00 75.06 105 ASP A N 1
ATOM 816 C CA . ASP A 1 105 ? 18.589 -1.583 -26.308 1.00 75.06 105 ASP A CA 1
ATOM 817 C C . ASP A 1 105 ? 18.412 -1.432 -27.831 1.00 75.06 105 ASP A C 1
ATOM 819 O O . ASP A 1 105 ? 19.345 -1.642 -28.611 1.00 75.06 105 ASP A O 1
ATOM 823 N N . VAL A 1 106 ? 17.212 -1.052 -28.287 1.00 76.69 106 VAL A N 1
ATOM 824 C CA . VAL A 1 106 ? 16.931 -0.803 -29.713 1.00 76.69 106 VAL A CA 1
ATOM 825 C C . VAL A 1 106 ? 17.686 0.427 -30.220 1.00 76.69 106 VAL A C 1
ATOM 827 O O . VAL A 1 106 ? 18.186 0.418 -31.348 1.00 76.69 106 VAL A O 1
ATOM 830 N N . VAL A 1 107 ? 17.783 1.483 -29.410 1.00 73.75 107 VAL A N 1
ATOM 831 C CA . VAL A 1 107 ? 18.509 2.710 -29.768 1.00 73.75 107 VAL A CA 1
ATOM 832 C C . VAL A 1 107 ? 20.015 2.453 -29.820 1.00 73.75 107 VAL A C 1
ATOM 834 O O . VAL A 1 107 ? 20.665 2.856 -30.788 1.00 73.75 107 VAL A O 1
ATOM 837 N N . ASP A 1 108 ? 20.562 1.719 -28.853 1.00 71.38 108 ASP A N 1
ATOM 838 C CA . ASP A 1 108 ? 21.977 1.336 -28.837 1.00 71.38 108 ASP A CA 1
ATOM 839 C C . ASP A 1 108 ? 22.323 0.381 -29.991 1.00 71.38 108 ASP A C 1
ATOM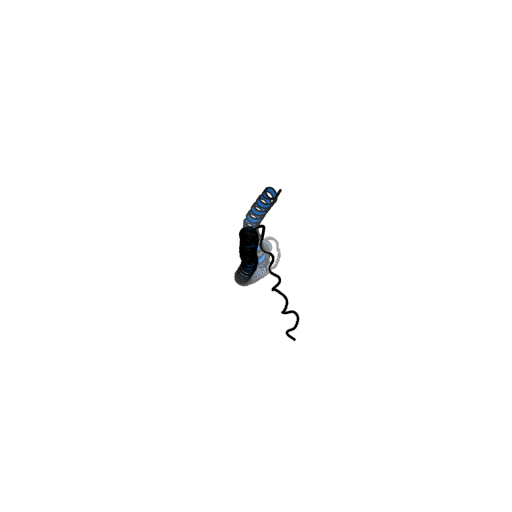 841 O O . ASP A 1 108 ? 23.355 0.529 -30.661 1.00 71.38 108 ASP A O 1
ATOM 845 N N . GLY A 1 109 ? 21.417 -0.548 -30.307 1.00 70.62 109 GLY A N 1
ATOM 846 C CA . GLY A 1 109 ? 21.495 -1.396 -31.496 1.00 70.62 109 GLY A CA 1
ATOM 847 C C . GLY A 1 109 ? 21.508 -0.589 -32.799 1.00 70.62 109 GLY A C 1
ATOM 848 O O . GLY A 1 109 ? 22.300 -0.864 -33.699 1.00 70.62 109 GLY A O 1
ATOM 849 N N . ALA A 1 110 ? 20.692 0.462 -32.901 1.00 69.69 110 ALA A N 1
ATOM 850 C CA . ALA A 1 110 ? 20.680 1.339 -34.071 1.00 69.69 110 ALA A CA 1
ATOM 851 C C . ALA A 1 110 ? 21.976 2.163 -34.195 1.00 69.69 110 ALA A C 1
ATOM 853 O O . ALA A 1 110 ? 22.506 2.326 -35.296 1.00 69.69 110 ALA A O 1
ATOM 854 N N . PHE A 1 111 ? 22.523 2.645 -33.075 1.00 72.50 111 PHE A N 1
ATOM 855 C CA . PHE A 1 111 ? 23.781 3.397 -33.046 1.00 72.50 111 PHE A CA 1
ATOM 856 C C . PHE A 1 111 ? 24.992 2.548 -33.435 1.00 72.50 111 PHE A C 1
ATOM 858 O O . PHE A 1 111 ? 25.851 2.994 -34.202 1.00 72.50 111 PHE A O 1
ATOM 865 N N . THR A 1 112 ? 25.069 1.321 -32.922 1.00 76.31 112 THR A N 1
ATOM 866 C CA . THR A 1 112 ? 26.141 0.377 -33.263 1.00 76.31 112 THR A CA 1
ATOM 867 C C . THR A 1 112 ? 26.090 0.004 -34.742 1.00 76.31 112 THR A C 1
ATOM 869 O O . THR A 1 112 ? 27.109 0.101 -35.428 1.00 76.31 112 THR A O 1
ATOM 872 N N . TRP A 1 113 ? 24.899 -0.283 -35.271 1.00 74.81 113 TRP A N 1
ATOM 873 C CA . TRP A 1 113 ? 24.713 -0.587 -36.691 1.00 74.81 113 TRP A CA 1
ATOM 874 C C . TRP A 1 113 ? 25.076 0.595 -37.602 1.00 74.81 113 TRP A C 1
ATOM 876 O O . TRP A 1 113 ? 25.770 0.422 -38.605 1.00 74.81 113 TRP A O 1
ATOM 886 N N . ALA A 1 114 ? 24.689 1.820 -37.228 1.00 69.56 114 ALA A N 1
ATOM 887 C CA . ALA A 1 114 ? 25.059 3.032 -37.959 1.00 69.56 114 ALA A CA 1
ATOM 888 C C . ALA A 1 114 ? 26.581 3.271 -37.963 1.00 69.56 114 ALA A C 1
ATOM 890 O O . ALA A 1 114 ? 27.150 3.669 -38.983 1.00 69.56 114 ALA A O 1
ATOM 891 N N . ARG A 1 115 ? 27.264 2.989 -36.845 1.00 78.81 115 ARG A N 1
ATOM 892 C CA . ARG A 1 115 ? 28.725 3.098 -36.739 1.00 78.81 115 ARG A CA 1
ATOM 893 C C . ARG A 1 115 ? 29.441 2.063 -37.606 1.00 78.81 115 ARG A C 1
ATOM 895 O O . ARG A 1 115 ? 30.409 2.411 -38.280 1.00 78.81 115 ARG A O 1
ATOM 902 N N . GLU A 1 116 ? 28.966 0.821 -37.621 1.00 76.44 116 GLU A N 1
ATOM 903 C CA . GLU A 1 116 ? 29.509 -0.228 -38.490 1.00 76.44 116 GLU A CA 1
ATOM 904 C C . GLU A 1 116 ? 29.294 0.092 -39.973 1.00 76.44 116 GLU A C 1
ATOM 906 O O . GLU A 1 116 ? 30.216 -0.053 -40.777 1.00 76.44 116 GLU A O 1
ATOM 911 N N . ALA A 1 117 ? 28.110 0.588 -40.343 1.00 71.12 117 ALA A N 1
ATOM 912 C CA . ALA A 1 117 ? 27.816 1.010 -41.710 1.00 71.12 117 ALA A CA 1
ATOM 913 C C . ALA A 1 117 ? 28.736 2.158 -42.166 1.00 71.12 117 ALA A C 1
ATOM 915 O O . ALA A 1 117 ? 29.286 2.107 -43.266 1.00 71.12 117 ALA A O 1
ATOM 916 N N . ALA A 1 118 ? 28.981 3.150 -41.302 1.00 74.06 118 ALA A N 1
ATOM 917 C CA . ALA A 1 118 ? 29.903 4.250 -41.586 1.00 74.06 118 ALA A CA 1
ATOM 918 C C . ALA A 1 118 ? 31.361 3.781 -41.760 1.00 74.06 118 ALA A C 1
ATOM 920 O O . ALA A 1 118 ? 32.084 4.300 -42.611 1.00 74.06 118 ALA A O 1
ATOM 921 N N . GLN A 1 119 ? 31.801 2.782 -40.987 1.00 78.00 119 GLN A N 1
ATOM 922 C CA . GLN A 1 119 ? 33.138 2.194 -41.132 1.00 78.00 119 GLN A CA 1
ATOM 923 C C . GLN A 1 119 ? 33.290 1.370 -42.416 1.00 78.00 119 GLN A C 1
ATOM 925 O O . GLN A 1 119 ? 34.351 1.396 -43.037 1.00 78.00 119 GLN A O 1
ATOM 930 N N . ARG A 1 120 ? 32.240 0.659 -42.844 1.00 75.81 120 ARG A N 1
ATOM 931 C CA . ARG A 1 120 ? 32.251 -0.072 -44.121 1.00 75.81 120 ARG A CA 1
ATOM 932 C C . ARG A 1 120 ? 32.311 0.883 -45.311 1.00 75.81 120 ARG A C 1
ATOM 934 O O . ARG A 1 120 ? 33.138 0.683 -46.194 1.00 75.81 120 ARG A O 1
ATOM 941 N N . LEU A 1 121 ? 31.512 1.951 -45.289 1.00 77.00 121 LEU A N 1
ATOM 942 C CA . LEU A 1 121 ? 31.519 2.977 -46.336 1.00 77.00 121 LEU A CA 1
ATOM 943 C C . LEU A 1 121 ? 32.883 3.672 -46.456 1.00 77.00 121 LEU A C 1
ATOM 945 O O . LEU A 1 121 ? 33.409 3.791 -47.559 1.00 77.00 121 LEU A O 1
ATOM 949 N N . SER A 1 122 ? 33.507 4.054 -45.337 1.00 72.38 122 SER A N 1
ATOM 950 C CA . SER A 1 122 ? 34.827 4.700 -45.372 1.00 72.38 122 SER A CA 1
ATOM 951 C C . SER A 1 122 ? 35.945 3.762 -45.849 1.00 72.38 122 SER A C 1
ATOM 953 O O . SER A 1 122 ? 36.869 4.196 -46.539 1.00 72.38 122 SER A O 1
ATOM 955 N N . ALA A 1 123 ? 35.852 2.463 -45.547 1.00 75.25 123 ALA A N 1
ATOM 956 C CA . ALA A 1 123 ? 36.764 1.450 -46.074 1.00 75.25 123 ALA A CA 1
ATOM 957 C C . ALA A 1 123 ? 36.583 1.223 -47.587 1.00 75.25 123 ALA A C 1
ATOM 959 O O . ALA A 1 123 ? 37.571 1.092 -48.314 1.00 75.25 123 ALA A O 1
ATOM 960 N N . GLU A 1 124 ? 35.343 1.213 -48.082 1.00 74.69 124 GLU A N 1
ATOM 961 C CA . GLU A 1 124 ? 35.051 1.116 -49.516 1.00 74.69 124 GLU A CA 1
ATOM 962 C C . GLU A 1 124 ? 35.541 2.348 -50.287 1.00 74.69 124 GLU A C 1
ATOM 964 O O . GLU A 1 124 ? 36.167 2.204 -51.338 1.00 74.69 124 GLU A O 1
ATOM 969 N N . GLU A 1 125 ? 35.337 3.554 -49.753 1.00 74.00 125 GLU A N 1
ATOM 970 C CA . GLU A 1 125 ? 35.848 4.799 -50.338 1.00 74.00 125 GLU A CA 1
ATOM 971 C C . GLU A 1 125 ? 37.382 4.837 -50.361 1.00 74.00 125 GLU A C 1
ATOM 973 O O . GLU A 1 125 ? 37.977 5.188 -51.384 1.00 74.00 125 GLU A O 1
ATOM 978 N N . ALA A 1 126 ? 38.041 4.401 -49.283 1.00 73.06 126 ALA A N 1
ATOM 979 C CA . ALA A 1 126 ? 39.497 4.293 -49.236 1.00 73.06 126 ALA A CA 1
ATOM 980 C C . ALA A 1 126 ? 40.041 3.282 -50.261 1.00 73.06 126 ALA A C 1
ATOM 982 O O . ALA A 1 126 ? 41.090 3.517 -50.864 1.00 73.06 126 ALA A O 1
ATOM 983 N N . ASN A 1 127 ? 39.333 2.174 -50.494 1.00 75.75 127 ASN A N 1
ATOM 984 C CA . ASN A 1 127 ? 39.706 1.190 -51.510 1.00 75.75 127 ASN A CA 1
ATOM 985 C C . ASN A 1 127 ? 39.490 1.717 -52.933 1.00 75.75 127 ASN A C 1
ATOM 987 O O . ASN A 1 127 ? 40.366 1.535 -53.778 1.00 75.75 127 ASN A O 1
ATOM 991 N N . ARG A 1 128 ? 38.394 2.441 -53.194 1.00 71.75 128 ARG A N 1
ATOM 992 C CA . ARG A 1 128 ? 38.184 3.116 -54.486 1.00 71.75 128 ARG A CA 1
ATOM 993 C C . ARG A 1 128 ? 39.273 4.147 -54.767 1.00 71.75 128 ARG A C 1
ATOM 995 O O . ARG A 1 128 ? 39.790 4.180 -55.875 1.00 71.75 128 ARG A O 1
ATOM 1002 N N . ALA A 1 129 ? 39.669 4.928 -53.761 1.00 71.94 129 ALA A N 1
ATOM 1003 C CA . ALA A 1 129 ? 40.745 5.912 -53.884 1.00 71.94 129 ALA A CA 1
ATOM 1004 C C . ALA A 1 129 ? 42.125 5.280 -54.150 1.00 71.94 129 ALA A C 1
ATOM 1006 O O . ALA A 1 129 ? 42.979 5.904 -54.779 1.00 71.94 129 ALA A O 1
ATOM 1007 N N . LYS A 1 130 ? 42.370 4.053 -53.669 1.00 74.62 130 LYS A N 1
ATOM 1008 C CA . LYS A 1 130 ? 43.582 3.287 -54.005 1.00 74.62 130 LYS A CA 1
ATOM 1009 C C . LYS A 1 130 ? 43.538 2.773 -55.440 1.00 74.62 130 LYS A C 1
ATOM 1011 O O . LYS A 1 130 ? 44.513 2.949 -56.158 1.00 74.62 130 LYS A O 1
ATOM 1016 N N . GLN A 1 131 ? 42.406 2.217 -55.868 1.00 70.50 131 GLN A N 1
ATOM 1017 C CA . GLN A 1 131 ? 42.234 1.726 -57.237 1.00 70.50 131 GLN A CA 1
ATOM 1018 C C . GLN A 1 131 ? 42.381 2.843 -58.274 1.00 70.50 131 GLN A C 1
ATOM 1020 O O . GLN A 1 131 ? 43.054 2.645 -59.278 1.00 70.50 131 GLN A O 1
ATOM 1025 N N . THR A 1 132 ? 41.823 4.034 -58.037 1.00 72.56 132 THR A N 1
ATOM 1026 C CA . THR A 1 132 ? 42.022 5.172 -58.951 1.00 72.56 132 THR A CA 1
ATOM 1027 C C . THR A 1 132 ? 43.474 5.625 -59.009 1.00 72.56 132 THR A C 1
ATOM 1029 O O . THR A 1 132 ? 43.962 5.899 -60.098 1.00 72.56 132 THR A O 1
ATOM 1032 N N . LYS A 1 133 ? 44.197 5.634 -57.881 1.00 73.19 133 LYS A N 1
ATOM 1033 C CA . LYS A 1 133 ? 45.641 5.921 -57.883 1.00 73.19 133 LYS A CA 1
ATOM 1034 C C . LYS A 1 133 ? 46.446 4.868 -58.642 1.00 73.19 133 LYS A C 1
ATOM 1036 O O . LYS A 1 133 ? 47.310 5.238 -59.421 1.00 73.19 133 LYS A O 1
ATOM 1041 N N . GLU A 1 134 ? 46.143 3.583 -58.469 1.00 71.25 134 GLU A N 1
ATOM 1042 C CA . GLU A 1 134 ? 46.800 2.504 -59.219 1.00 71.25 134 GLU A CA 1
ATOM 1043 C C . GLU A 1 134 ? 46.517 2.592 -60.724 1.00 71.25 134 GLU A C 1
ATOM 1045 O O . GLU A 1 134 ? 47.420 2.377 -61.529 1.00 71.25 134 GLU A O 1
ATOM 1050 N N . ILE A 1 135 ? 45.293 2.961 -61.115 1.00 70.38 135 ILE A N 1
ATOM 1051 C CA . ILE A 1 135 ? 44.925 3.195 -62.518 1.00 70.38 135 ILE A CA 1
ATOM 1052 C C . ILE A 1 135 ? 45.661 4.424 -63.078 1.00 70.38 135 ILE A C 1
ATOM 1054 O O . ILE A 1 135 ? 46.207 4.350 -64.178 1.00 70.38 135 ILE A O 1
ATOM 1058 N N . ASP A 1 136 ? 45.738 5.526 -62.327 1.00 73.06 136 ASP A N 1
ATOM 1059 C CA . ASP A 1 136 ? 46.457 6.744 -62.730 1.00 73.06 136 ASP A CA 1
ATOM 1060 C C . ASP A 1 136 ? 47.979 6.523 -62.816 1.00 73.06 136 ASP A C 1
ATOM 1062 O O . ASP A 1 136 ? 48.642 7.032 -63.726 1.00 73.06 136 ASP A O 1
ATOM 1066 N N . ASP A 1 137 ? 48.551 5.737 -61.903 1.00 67.31 137 ASP A N 1
ATOM 1067 C CA . ASP A 1 137 ? 49.973 5.386 -61.893 1.00 67.31 137 ASP A CA 1
ATOM 1068 C C . ASP A 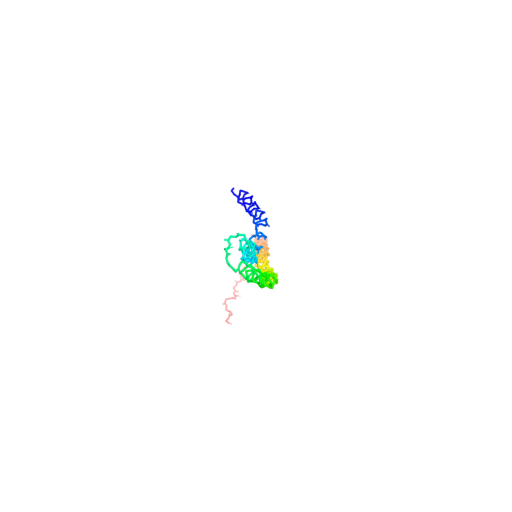1 137 ? 50.312 4.369 -63.001 1.00 67.31 137 ASP A C 1
ATOM 1070 O O . ASP A 1 137 ? 51.364 4.472 -63.646 1.00 67.31 137 ASP A O 1
ATOM 1074 N N . ALA A 1 138 ? 49.405 3.436 -63.315 1.00 64.50 138 ALA A N 1
ATOM 1075 C CA . ALA A 1 138 ? 49.497 2.579 -64.499 1.00 64.50 138 ALA A CA 1
ATOM 1076 C C . ALA A 1 138 ? 49.417 3.405 -65.797 1.00 64.50 138 ALA A C 1
ATOM 1078 O O . ALA A 1 138 ? 50.222 3.212 -66.711 1.00 64.50 138 ALA A O 1
ATOM 1079 N N . ALA A 1 139 ? 48.521 4.394 -65.858 1.00 59.34 139 ALA A N 1
ATOM 1080 C CA . ALA A 1 139 ? 48.423 5.316 -66.985 1.00 59.34 139 ALA A CA 1
ATOM 1081 C C . ALA A 1 139 ? 49.710 6.147 -67.155 1.00 59.34 139 ALA A C 1
ATOM 1083 O O . ALA A 1 139 ? 50.230 6.250 -68.267 1.00 59.34 139 ALA A O 1
ATOM 1084 N N . ARG A 1 140 ? 50.303 6.663 -66.069 1.00 60.97 140 ARG A N 1
ATOM 1085 C CA . ARG A 1 140 ? 51.584 7.399 -66.116 1.00 60.97 140 ARG A CA 1
ATOM 1086 C C . ARG A 1 140 ? 52.777 6.529 -66.491 1.00 60.97 140 ARG A C 1
ATOM 1088 O O . ARG A 1 140 ? 53.611 6.968 -67.276 1.00 60.97 140 ARG A O 1
ATOM 1095 N N . SER A 1 141 ? 52.865 5.309 -65.969 1.00 61.66 141 SER A N 1
ATOM 1096 C CA . SER A 1 141 ? 53.950 4.375 -66.310 1.00 61.66 141 SER A CA 1
ATOM 1097 C C . SER A 1 141 ? 53.841 3.826 -67.739 1.00 61.66 141 SER A C 1
ATOM 1099 O O . SER A 1 141 ? 54.857 3.475 -68.339 1.00 61.66 141 SER A O 1
ATOM 1101 N N . SER A 1 142 ? 52.639 3.832 -68.327 1.00 54.06 142 SER A N 1
ATOM 1102 C CA . SER A 1 142 ? 52.415 3.543 -69.751 1.00 54.06 142 SER A CA 1
ATOM 1103 C C . SER A 1 142 ? 52.713 4.728 -70.685 1.00 54.06 142 SER A C 1
ATOM 1105 O O . SER A 1 142 ? 52.833 4.546 -71.899 1.00 54.06 142 SER A O 1
ATOM 1107 N N . HIS A 1 143 ? 52.911 5.935 -70.142 1.00 47.44 143 HIS A N 1
ATOM 1108 C CA . HIS A 1 143 ? 53.196 7.140 -70.916 1.00 47.44 143 HIS A CA 1
ATOM 1109 C C . HIS A 1 143 ? 54.684 7.208 -71.307 1.00 47.44 143 HIS A C 1
ATOM 1111 O O . HIS A 1 143 ? 55.461 8.030 -70.824 1.00 47.44 143 HIS A O 1
ATOM 1117 N N . ARG A 1 144 ? 55.100 6.336 -72.232 1.00 51.25 144 ARG A N 1
ATOM 1118 C CA . ARG A 1 144 ? 56.315 6.565 -73.025 1.00 51.25 144 ARG A CA 1
ATOM 1119 C C . ARG A 1 144 ? 56.049 7.722 -73.998 1.00 51.25 144 ARG A C 1
ATOM 1121 O O . ARG A 1 144 ? 55.092 7.639 -74.771 1.00 51.25 144 ARG A O 1
ATOM 1128 N N . PRO A 1 145 ? 56.862 8.792 -74.018 1.00 48.88 145 PRO A N 1
ATOM 1129 C CA . PRO A 1 145 ? 56.788 9.769 -75.090 1.00 48.88 145 PRO A CA 1
ATOM 1130 C C . PRO A 1 145 ? 57.393 9.126 -76.341 1.00 48.88 145 PRO A C 1
ATOM 1132 O O . PRO A 1 145 ? 58.603 8.951 -76.442 1.00 48.88 145 PRO A O 1
ATOM 1135 N N . GLY A 1 146 ? 56.529 8.732 -77.274 1.00 46.66 146 GLY A N 1
ATOM 1136 C CA . GLY A 1 146 ?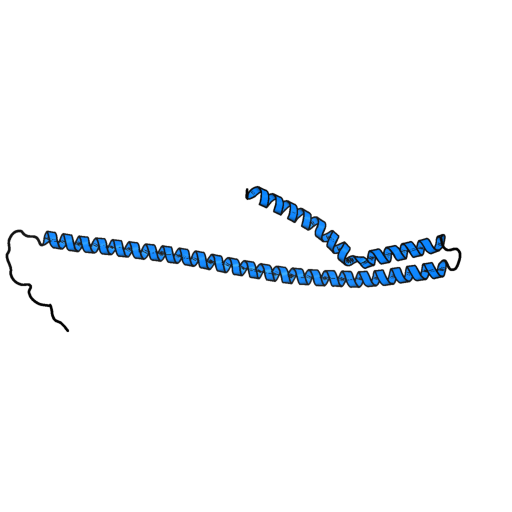 56.932 8.226 -78.582 1.00 46.66 146 GLY A CA 1
ATOM 1137 C C . GLY A 1 146 ? 56.553 6.770 -78.808 1.00 46.66 146 GLY A C 1
ATOM 1138 O O . GLY A 1 146 ? 57.379 5.881 -78.648 1.00 46.66 146 GLY A O 1
ATOM 1139 N N . LEU A 1 147 ? 55.308 6.546 -79.224 1.00 42.12 147 LEU A N 1
ATOM 1140 C CA . LEU A 1 147 ? 54.947 5.546 -80.231 1.00 42.12 147 LEU A CA 1
ATOM 1141 C C . LEU A 1 147 ? 53.488 5.783 -80.620 1.00 42.12 147 LEU A C 1
ATOM 1143 O O . LEU A 1 147 ? 52.558 5.484 -79.877 1.00 42.12 147 LEU A O 1
ATOM 1147 N N . SER A 1 148 ? 53.305 6.379 -81.793 1.00 51.47 148 SER A N 1
ATOM 1148 C CA . SER A 1 148 ? 52.039 6.389 -82.506 1.00 51.47 148 SER A CA 1
ATOM 1149 C C . SER A 1 148 ? 51.635 4.949 -82.818 1.00 51.47 148 SER A C 1
ATOM 1151 O O . SER A 1 148 ? 52.329 4.262 -83.564 1.00 51.47 148 SER A O 1
ATOM 1153 N N . LEU A 1 149 ? 50.495 4.496 -82.293 1.00 44.59 149 LEU A N 1
ATOM 1154 C CA . LEU A 1 149 ? 49.804 3.323 -82.824 1.00 44.59 149 LEU A CA 1
ATOM 1155 C C . LEU A 1 149 ? 48.298 3.609 -82.944 1.00 44.59 149 LEU A C 1
ATOM 1157 O O . LEU A 1 149 ? 47.650 3.916 -81.943 1.00 44.59 149 LEU A O 1
ATOM 1161 N N . PRO A 1 150 ? 47.731 3.517 -84.160 1.00 49.06 150 PRO A N 1
ATOM 1162 C CA . PRO A 1 150 ? 46.314 3.698 -84.425 1.00 49.06 150 PRO A CA 1
ATOM 1163 C C . PRO A 1 150 ? 45.615 2.338 -84.336 1.00 49.06 150 PRO A C 1
ATOM 1165 O O . PRO A 1 150 ? 45.473 1.658 -85.345 1.00 49.06 150 PRO A O 1
ATOM 1168 N N . PHE A 1 151 ? 45.216 1.883 -83.147 1.00 45.94 151 PHE A N 1
ATOM 1169 C CA . PHE A 1 151 ? 44.422 0.649 -83.057 1.00 45.94 151 PHE A CA 1
ATOM 1170 C C . PHE A 1 151 ? 43.658 0.508 -81.737 1.00 45.94 151 PHE A C 1
ATOM 1172 O O . PHE A 1 151 ? 43.925 -0.406 -80.972 1.00 45.94 151 PHE A O 1
ATOM 1179 N N . VAL A 1 152 ? 42.696 1.391 -81.456 1.00 44.91 152 VAL A N 1
ATOM 1180 C CA . VAL A 1 152 ? 41.541 1.029 -80.610 1.00 44.91 152 VAL A CA 1
ATOM 1181 C C . VAL A 1 152 ? 40.309 1.774 -81.132 1.00 44.91 152 VAL A C 1
ATOM 1183 O O . VAL A 1 152 ? 39.861 2.774 -80.581 1.00 44.91 152 VAL A O 1
ATOM 1186 N N . LEU A 1 153 ? 39.788 1.304 -82.263 1.00 45.97 153 LEU A N 1
ATOM 1187 C CA . LEU A 1 153 ? 38.371 1.439 -82.594 1.00 45.97 153 LEU A CA 1
ATOM 1188 C C . LEU A 1 153 ? 37.692 0.114 -82.229 1.00 45.97 153 LEU A C 1
ATOM 1190 O O . LEU A 1 153 ? 38.316 -0.936 -82.329 1.00 45.97 153 LEU A O 1
ATOM 1194 N N . GLN A 1 154 ? 36.398 0.202 -81.918 1.00 44.81 154 GLN A N 1
ATOM 1195 C CA . GLN A 1 154 ? 35.418 -0.880 -81.739 1.00 44.81 154 GLN A CA 1
ATOM 1196 C C . GLN A 1 154 ? 35.303 -1.493 -80.341 1.00 44.81 154 GLN A C 1
ATOM 1198 O O . GLN A 1 154 ? 35.933 -2.493 -80.024 1.00 44.81 154 GLN A O 1
ATOM 1203 N N . LEU A 1 155 ? 34.342 -0.973 -79.573 1.00 45.72 155 LEU A N 1
ATOM 1204 C CA . LEU A 1 155 ? 33.124 -1.725 -79.238 1.00 45.72 155 LEU A CA 1
ATOM 1205 C C . LEU A 1 155 ? 32.067 -0.753 -78.694 1.00 45.72 155 LEU A C 1
ATOM 1207 O O . LEU A 1 155 ? 31.751 -0.731 -77.512 1.00 45.72 155 LEU A O 1
ATOM 1211 N N . ASP A 1 156 ? 31.520 0.059 -79.599 1.00 46.81 156 ASP A N 1
ATOM 1212 C CA . ASP A 1 156 ? 30.235 0.728 -79.398 1.00 46.81 156 ASP A CA 1
ATOM 1213 C C . ASP A 1 156 ? 29.217 0.057 -80.333 1.00 46.81 156 ASP A C 1
ATOM 1215 O O . ASP A 1 156 ? 29.097 0.404 -81.509 1.00 46.81 156 ASP A O 1
ATOM 1219 N N . LYS A 1 157 ? 28.642 -1.046 -79.834 1.00 45.94 157 LYS A N 1
ATOM 1220 C CA . LYS A 1 157 ? 27.418 -1.757 -80.261 1.00 45.94 157 LYS A CA 1
ATOM 1221 C C . LYS A 1 157 ? 27.493 -3.206 -79.785 1.00 45.94 157 LYS A C 1
ATOM 1223 O O . LYS A 1 157 ? 27.893 -4.094 -80.534 1.00 45.94 157 LYS A O 1
ATOM 1228 N N . ILE A 1 158 ? 27.020 -3.460 -78.572 1.00 44.41 158 ILE A N 1
ATOM 1229 C CA . ILE A 1 158 ? 26.285 -4.697 -78.313 1.00 44.41 158 ILE A CA 1
ATOM 1230 C C . ILE A 1 158 ? 24.939 -4.274 -77.737 1.00 44.41 158 ILE A C 1
ATOM 1232 O O . ILE A 1 158 ? 24.859 -3.589 -76.721 1.00 44.41 158 ILE A O 1
ATOM 1236 N N . ARG A 1 159 ? 23.922 -4.596 -78.527 1.00 41.38 159 ARG A N 1
ATOM 1237 C CA . ARG A 1 159 ? 22.497 -4.499 -78.249 1.00 41.38 159 ARG A CA 1
ATOM 1238 C C . ARG A 1 159 ? 22.072 -5.698 -77.415 1.00 41.38 159 ARG A C 1
ATOM 1240 O O . ARG A 1 159 ? 22.660 -6.776 -77.654 1.00 41.38 159 ARG A O 1
#

Foldseek 3Di:
DVVVVVVVVVVVVVVCVVCVVVVLVCVLQVLVVVLVVLQVVLVVLCPPPPPPSNVSSVVSNVSSVVSRVVSVVRSVVSVVVVVVVVVVVVVVVVVVVVVVVVVVVVVVVVVVVVVVVVVVVVVVVVVVVVVVVVVVVVVVVPPDPDDDDPDDDDDPDDD